Protein AF-B0CWW5-F1 (afdb_monomer_lite)

Organism: Laccaria bicolor (strain S238N-H82 / ATCC MYA-4686) (NCBI:txid486041)

Structure (mmCIF, N/CA/C/O backbone):
data_AF-B0CWW5-F1
#
_ent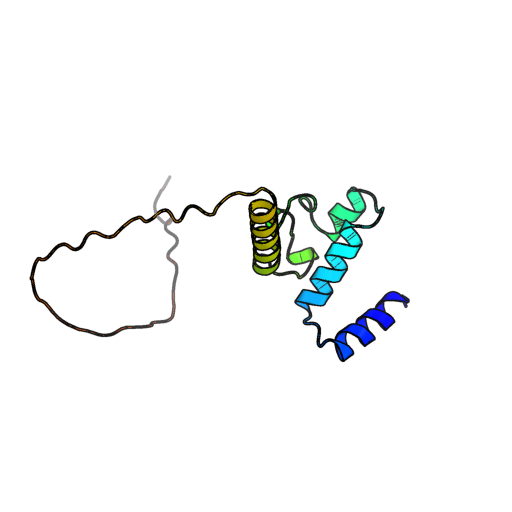ry.id   AF-B0CWW5-F1
#
loop_
_atom_site.group_PDB
_atom_site.id
_atom_site.type_symbol
_atom_site.label_atom_id
_atom_site.label_alt_id
_atom_site.label_comp_id
_atom_site.label_asym_id
_atom_site.label_entity_id
_atom_site.label_seq_id
_atom_site.pdbx_PDB_ins_code
_atom_site.Cartn_x
_atom_site.Cartn_y
_atom_site.Cartn_z
_atom_site.occupancy
_atom_site.B_iso_or_equiv
_atom_site.auth_seq_id
_atom_site.auth_comp_id
_atom_site.auth_asym_id
_atom_site.auth_atom_id
_atom_site.pdbx_PDB_model_num
ATOM 1 N N . MET A 1 1 ? 23.087 0.732 -10.051 1.00 42.34 1 MET A N 1
ATOM 2 C CA . MET A 1 1 ? 23.144 0.854 -8.580 1.00 42.34 1 MET A CA 1
ATOM 3 C C . MET A 1 1 ? 22.279 2.038 -8.218 1.00 42.34 1 MET A C 1
ATOM 5 O O . MET A 1 1 ? 22.651 3.171 -8.480 1.00 42.34 1 MET A O 1
ATOM 9 N N . GLU A 1 2 ? 21.042 1.731 -7.859 1.00 54.88 2 GLU A N 1
ATOM 10 C CA . GLU A 1 2 ? 19.889 2.618 -7.991 1.00 54.88 2 GLU A CA 1
ATOM 11 C C . GLU A 1 2 ? 19.822 3.623 -6.825 1.00 54.88 2 GLU A C 1
ATOM 13 O O . GLU A 1 2 ? 19.965 3.206 -5.672 1.00 54.88 2 GLU A O 1
ATOM 18 N N . PRO A 1 3 ? 19.611 4.927 -7.095 1.00 50.34 3 PRO A N 1
ATOM 19 C CA . PRO A 1 3 ? 19.654 6.008 -6.097 1.00 50.34 3 PRO A CA 1
ATOM 20 C C . PRO A 1 3 ? 18.683 5.820 -4.917 1.00 50.34 3 PRO A C 1
ATOM 22 O O . PRO A 1 3 ? 18.898 6.378 -3.846 1.00 50.34 3 PRO A O 1
ATOM 25 N N . LEU A 1 4 ? 17.676 4.957 -5.065 1.00 52.84 4 LEU A N 1
ATOM 26 C CA . LEU A 1 4 ? 16.701 4.619 -4.029 1.00 52.84 4 LEU A CA 1
ATOM 27 C C . LEU A 1 4 ? 17.296 3.822 -2.857 1.00 52.84 4 LEU A C 1
ATOM 29 O O . LEU A 1 4 ? 16.839 3.959 -1.725 1.00 52.84 4 LEU A O 1
ATOM 33 N N . LEU A 1 5 ? 18.333 3.006 -3.082 1.00 54.56 5 LEU A N 1
ATOM 34 C CA . LEU A 1 5 ? 18.890 2.158 -2.020 1.00 54.56 5 LEU A CA 1
ATOM 35 C C . LEU A 1 5 ? 19.611 2.983 -0.937 1.00 54.56 5 LEU A C 1
ATOM 37 O O . LEU A 1 5 ? 19.603 2.604 0.235 1.00 54.56 5 LEU A O 1
ATOM 41 N N . GLY A 1 6 ? 20.198 4.124 -1.317 1.00 53.53 6 GLY A N 1
ATOM 42 C CA . GLY A 1 6 ? 20.901 5.024 -0.400 1.00 53.53 6 GLY A CA 1
ATOM 43 C C . GLY A 1 6 ? 19.964 5.673 0.618 1.00 53.53 6 GLY A C 1
ATOM 44 O O . GLY A 1 6 ? 20.230 5.623 1.817 1.00 53.53 6 GLY A O 1
ATOM 45 N N . GLU A 1 7 ? 18.828 6.201 0.162 1.00 57.41 7 GLU A N 1
ATOM 46 C CA . GLU A 1 7 ? 17.846 6.859 1.034 1.00 57.41 7 GLU A CA 1
ATOM 47 C C . GLU A 1 7 ? 17.141 5.862 1.964 1.00 57.41 7 GLU A C 1
ATOM 49 O O . GLU A 1 7 ? 16.992 6.131 3.159 1.00 57.41 7 GLU A O 1
ATOM 54 N N . TYR A 1 8 ? 16.782 4.671 1.463 1.00 55.75 8 TYR A N 1
ATOM 55 C CA . TYR A 1 8 ? 16.193 3.624 2.305 1.00 55.75 8 TYR A CA 1
ATOM 56 C C . TYR A 1 8 ? 17.184 3.079 3.343 1.00 55.75 8 TYR A C 1
ATOM 58 O O . TYR A 1 8 ? 16.763 2.762 4.453 1.00 55.75 8 TYR A O 1
ATOM 66 N N . SER A 1 9 ? 18.485 3.013 3.033 1.00 57.28 9 SER A N 1
ATOM 67 C CA . SER A 1 9 ? 19.520 2.592 3.992 1.00 57.28 9 SER A CA 1
ATOM 68 C C . SER A 1 9 ? 19.699 3.606 5.130 1.00 57.28 9 SER A C 1
ATOM 70 O O . SER A 1 9 ? 19.785 3.221 6.301 1.00 57.28 9 SER A O 1
ATOM 72 N N . VAL A 1 10 ? 19.663 4.903 4.801 1.00 59.38 10 VAL A N 1
ATOM 73 C CA . VAL A 1 10 ? 19.700 6.003 5.776 1.00 59.38 10 VAL A CA 1
ATOM 74 C C . VAL A 1 10 ? 18.435 6.000 6.643 1.00 59.38 10 VAL A C 1
ATOM 76 O O . VAL A 1 10 ? 18.533 6.013 7.869 1.00 59.38 10 VAL A O 1
ATOM 79 N N . ALA A 1 11 ? 17.246 5.881 6.045 1.00 58.28 11 ALA A N 1
ATOM 80 C CA . ALA A 1 11 ? 15.987 5.810 6.788 1.00 58.28 11 ALA A CA 1
ATOM 81 C C . ALA A 1 11 ? 15.876 4.542 7.656 1.00 58.28 11 ALA A C 1
ATOM 83 O O . ALA A 1 11 ? 15.377 4.611 8.778 1.00 58.28 11 ALA A O 1
ATOM 84 N N . ALA A 1 12 ? 16.367 3.391 7.186 1.00 59.44 12 ALA A N 1
ATOM 85 C CA . ALA A 1 12 ? 16.390 2.156 7.966 1.00 59.44 12 ALA A CA 1
ATOM 86 C C . ALA A 1 12 ? 17.274 2.282 9.214 1.00 59.44 12 ALA A C 1
ATOM 88 O O . ALA A 1 12 ? 16.857 1.855 10.290 1.00 59.44 12 ALA A O 1
ATOM 89 N N . HIS A 1 13 ? 18.448 2.910 9.092 1.00 59.12 13 HIS A N 1
ATOM 90 C CA . HIS A 1 13 ? 19.350 3.137 10.224 1.00 59.12 13 HIS A CA 1
ATOM 91 C C . HIS A 1 13 ? 18.825 4.189 11.204 1.00 59.12 13 HIS A C 1
ATOM 93 O O . HIS A 1 13 ? 18.941 4.003 12.414 1.00 59.12 13 HIS A O 1
ATOM 99 N N . ILE A 1 14 ? 18.219 5.268 10.703 1.00 60.00 14 ILE A N 1
ATOM 100 C CA . ILE A 1 14 ? 17.715 6.364 11.542 1.00 60.00 14 ILE A CA 1
ATOM 101 C C . ILE A 1 14 ? 16.417 5.966 12.260 1.00 60.00 14 ILE A C 1
ATOM 103 O O . ILE A 1 14 ? 16.281 6.198 13.460 1.00 60.00 14 ILE A O 1
ATOM 107 N N . TYR A 1 15 ? 15.475 5.327 11.558 1.00 61.00 15 TYR A N 1
ATOM 108 C CA . TYR A 1 15 ? 14.149 4.983 12.093 1.00 61.00 15 TYR A CA 1
ATOM 109 C C . TYR A 1 15 ? 14.019 3.527 12.560 1.00 61.00 15 TYR A C 1
ATOM 111 O O . TYR A 1 15 ? 12.925 3.109 12.944 1.00 61.00 15 TYR A O 1
ATOM 119 N N . LYS A 1 16 ? 15.108 2.742 12.532 1.00 68.75 16 LYS A N 1
ATOM 120 C CA . LYS A 1 16 ? 15.136 1.312 12.904 1.00 68.75 16 LYS A CA 1
ATOM 121 C C . LYS A 1 16 ? 14.010 0.514 12.231 1.00 68.75 16 LYS A C 1
ATOM 123 O O . LYS A 1 16 ? 13.314 -0.279 12.869 1.00 68.75 16 LYS A O 1
ATOM 128 N N . LEU A 1 17 ? 13.783 0.761 10.939 1.00 70.69 17 LEU A N 1
ATOM 129 C CA . LEU A 1 17 ? 12.682 0.135 10.209 1.00 70.69 17 LEU A CA 1
ATOM 130 C C . LEU A 1 17 ? 12.911 -1.373 10.099 1.00 70.69 17 LEU A C 1
ATOM 132 O O . LEU A 1 17 ? 13.938 -1.828 9.605 1.00 70.69 17 LEU A O 1
ATOM 136 N N . SER A 1 18 ? 11.920 -2.159 10.523 1.00 84.00 18 SER A N 1
ATOM 137 C CA . SER A 1 18 ? 11.950 -3.607 10.308 1.00 84.00 18 SER A CA 1
ATOM 138 C C . SER A 1 18 ? 11.918 -3.945 8.811 1.00 84.00 18 SER A C 1
ATOM 140 O O . SER A 1 18 ? 11.323 -3.207 8.020 1.00 84.00 18 SER A O 1
ATOM 142 N N . GLN A 1 19 ? 12.440 -5.115 8.429 1.00 85.50 19 GLN A N 1
ATOM 143 C CA . GLN A 1 19 ? 12.373 -5.618 7.046 1.00 85.50 19 GLN A CA 1
ATOM 144 C C . GLN A 1 19 ? 10.939 -5.636 6.499 1.00 85.50 19 GLN A C 1
ATOM 146 O O . GLN A 1 19 ? 10.700 -5.256 5.356 1.00 85.50 19 GLN A O 1
ATOM 151 N N . SER A 1 20 ? 9.963 -5.987 7.343 1.00 87.44 20 SER A N 1
ATOM 152 C CA . SER A 1 20 ? 8.543 -5.959 6.971 1.00 87.44 20 SER A CA 1
ATOM 153 C C . SER A 1 20 ? 8.020 -4.546 6.679 1.00 87.44 20 SER A C 1
ATOM 155 O O . SER A 1 20 ? 7.092 -4.386 5.894 1.00 87.44 20 SER A O 1
ATOM 157 N N . SER A 1 21 ? 8.584 -3.514 7.316 1.00 88.31 21 SER A N 1
ATOM 158 C CA . SER A 1 21 ? 8.209 -2.112 7.096 1.00 88.31 21 SER A CA 1
ATOM 159 C C . SER A 1 21 ? 8.816 -1.571 5.801 1.00 88.31 21 SER A C 1
ATOM 161 O O . SER A 1 21 ? 8.135 -0.871 5.060 1.00 88.31 21 SER A O 1
ATOM 163 N N . LEU A 1 22 ? 10.064 -1.935 5.490 1.00 89.50 22 LEU A N 1
ATOM 164 C CA . LEU A 1 22 ? 10.693 -1.602 4.206 1.00 89.50 22 LEU A CA 1
ATOM 165 C C . LEU A 1 22 ? 9.981 -2.289 3.035 1.00 89.50 22 LEU A C 1
ATOM 167 O O . LEU A 1 22 ? 9.690 -1.650 2.027 1.00 89.50 22 LEU A O 1
ATOM 171 N N . ALA A 1 23 ? 9.625 -3.562 3.199 1.00 92.81 23 ALA A N 1
ATOM 172 C CA . ALA A 1 23 ? 8.817 -4.308 2.240 1.00 92.81 23 ALA A CA 1
ATOM 173 C C . ALA A 1 23 ? 7.443 -3.652 2.002 1.00 92.81 23 ALA A C 1
ATOM 175 O O . ALA A 1 23 ? 6.999 -3.505 0.863 1.00 92.81 23 ALA A O 1
ATOM 176 N N . GLU A 1 24 ? 6.781 -3.197 3.071 1.00 94.31 24 GLU A N 1
ATOM 177 C CA . GLU A 1 24 ? 5.500 -2.488 2.982 1.00 94.31 24 GLU A CA 1
ATOM 178 C C . GLU A 1 24 ? 5.634 -1.161 2.227 1.00 94.31 24 GLU A C 1
ATOM 180 O O . GLU A 1 24 ? 4.796 -0.855 1.375 1.00 94.31 24 GLU A O 1
ATOM 185 N N . LEU A 1 25 ? 6.708 -0.406 2.480 1.00 92.38 25 LEU A N 1
ATOM 186 C CA . LEU A 1 25 ? 7.028 0.816 1.742 1.00 92.38 25 LEU A CA 1
ATOM 187 C C . LEU A 1 25 ? 7.251 0.528 0.256 1.00 92.38 25 LEU A C 1
ATOM 189 O O . LEU A 1 25 ? 6.577 1.128 -0.577 1.00 92.38 25 LEU A O 1
ATOM 193 N N . ALA A 1 26 ? 8.112 -0.434 -0.080 1.00 93.12 26 ALA A N 1
ATOM 194 C CA . ALA A 1 26 ? 8.386 -0.820 -1.464 1.00 93.12 26 ALA A CA 1
ATOM 195 C C . ALA A 1 26 ? 7.107 -1.259 -2.203 1.00 93.12 26 ALA A C 1
ATOM 197 O O . ALA A 1 26 ? 6.825 -0.783 -3.307 1.00 93.12 26 ALA A O 1
ATOM 198 N N . ARG A 1 27 ? 6.271 -2.093 -1.565 1.00 95.88 27 ARG A N 1
ATOM 199 C CA . ARG A 1 27 ? 4.954 -2.495 -2.089 1.00 95.88 27 ARG A CA 1
ATOM 200 C C . ARG A 1 27 ? 4.073 -1.281 -2.388 1.00 95.88 27 ARG A C 1
ATOM 202 O O . ARG A 1 27 ? 3.424 -1.225 -3.434 1.00 95.88 27 ARG A O 1
ATOM 209 N N . ASN A 1 28 ? 4.012 -0.323 -1.466 1.00 95.75 28 ASN A N 1
ATOM 210 C CA . ASN A 1 28 ? 3.179 0.868 -1.615 1.00 95.75 28 ASN A CA 1
ATOM 211 C C . ASN A 1 28 ? 3.702 1.800 -2.720 1.00 95.75 28 ASN A C 1
ATOM 213 O O . ASN A 1 28 ? 2.884 2.313 -3.483 1.00 95.75 28 ASN A O 1
ATOM 217 N N . SER A 1 29 ? 5.022 1.938 -2.874 1.00 96.50 29 SER A N 1
ATOM 218 C CA . SER A 1 29 ? 5.644 2.695 -3.969 1.00 96.50 29 SER A CA 1
ATOM 219 C C . SER A 1 29 ? 5.251 2.136 -5.337 1.00 96.50 29 SER A C 1
ATOM 221 O O . SER A 1 29 ? 4.803 2.879 -6.210 1.00 96.50 29 SER A O 1
ATOM 223 N N . VAL A 1 30 ? 5.313 0.811 -5.515 1.00 95.56 30 VAL A N 1
ATOM 224 C CA . VAL A 1 30 ? 4.855 0.165 -6.757 1.00 95.56 30 VAL A CA 1
ATOM 225 C C . VAL A 1 30 ? 3.361 0.398 -6.970 1.00 95.56 30 VAL A C 1
ATOM 227 O O . VAL A 1 30 ? 2.946 0.735 -8.079 1.00 95.56 30 VAL A O 1
ATOM 230 N N . ARG A 1 31 ? 2.536 0.272 -5.924 1.00 94.81 31 ARG A N 1
ATOM 231 C CA . ARG A 1 31 ? 1.081 0.447 -6.046 1.00 94.81 31 ARG A CA 1
ATOM 232 C C . ARG A 1 31 ? 0.695 1.872 -6.474 1.00 94.81 31 ARG A C 1
ATOM 234 O O . ARG A 1 31 ? -0.180 2.012 -7.328 1.00 94.81 31 ARG A O 1
ATOM 241 N N . GLN A 1 32 ? 1.368 2.893 -5.937 1.00 95.56 32 GLN A N 1
ATOM 242 C CA . GLN A 1 32 ? 1.119 4.318 -6.219 1.00 95.56 32 GLN A CA 1
ATOM 243 C C . GLN A 1 32 ? 1.775 4.830 -7.510 1.00 95.56 32 GLN A C 1
ATOM 245 O O . GLN A 1 32 ? 1.382 5.871 -8.031 1.00 95.56 32 GLN A O 1
ATOM 250 N N . SER A 1 33 ? 2.757 4.103 -8.045 1.00 96.12 33 SER A N 1
ATOM 251 C CA . SER A 1 33 ? 3.405 4.448 -9.311 1.00 96.12 33 SER A CA 1
ATOM 252 C C . SER A 1 33 ? 2.425 4.476 -10.495 1.00 96.12 33 SER A C 1
ATOM 254 O O . SER A 1 33 ? 1.333 3.898 -10.455 1.00 96.12 33 SER A O 1
ATOM 256 N N . ARG A 1 34 ? 2.864 5.070 -11.608 1.00 96.12 34 ARG A N 1
ATOM 257 C CA . ARG A 1 34 ? 2.150 5.033 -12.895 1.00 96.12 34 ARG A CA 1
ATOM 258 C C . ARG A 1 34 ? 2.454 3.786 -13.737 1.00 96.12 34 ARG A C 1
ATOM 260 O O . ARG A 1 34 ? 2.154 3.786 -14.924 1.00 96.12 34 ARG A O 1
ATOM 267 N N . PHE A 1 35 ? 3.041 2.736 -13.157 1.00 95.38 35 PHE A N 1
ATOM 268 C CA . PHE A 1 35 ? 3.280 1.502 -13.904 1.00 95.38 35 PHE A CA 1
ATOM 269 C C . PHE A 1 35 ? 1.976 0.866 -14.383 1.00 95.38 35 PHE A C 1
ATOM 271 O O . PHE A 1 35 ? 0.943 0.921 -13.708 1.00 95.38 35 PHE A O 1
ATOM 278 N N . GLU A 1 36 ? 2.059 0.226 -15.543 1.00 96.75 36 GLU A N 1
ATOM 279 C CA . GLU A 1 36 ? 0.952 -0.505 -16.138 1.00 96.75 36 GLU A CA 1
ATOM 280 C C . GLU A 1 36 ? 0.485 -1.656 -15.240 1.00 96.75 36 GLU A C 1
ATOM 282 O O . GLU A 1 36 ? 1.238 -2.209 -14.427 1.00 96.75 36 GLU A O 1
ATOM 287 N N . MET A 1 37 ? -0.780 -2.047 -15.417 1.00 95.56 37 MET A N 1
ATOM 288 C CA . MET A 1 37 ? -1.425 -3.101 -14.630 1.00 95.56 37 MET A CA 1
ATOM 289 C C . MET A 1 37 ? -0.629 -4.407 -14.645 1.00 95.56 37 MET A C 1
ATOM 291 O O . MET A 1 37 ? -0.538 -5.074 -13.616 1.00 95.56 37 MET A O 1
ATOM 295 N N . GLU A 1 38 ? -0.046 -4.769 -15.788 1.00 96.56 38 GLU A N 1
ATOM 296 C CA . GLU A 1 38 ? 0.719 -6.004 -15.952 1.00 96.56 38 GLU A CA 1
ATOM 297 C C . GLU A 1 38 ? 2.016 -5.994 -15.133 1.00 96.56 38 GLU A C 1
ATOM 299 O O . GLU A 1 38 ? 2.343 -6.977 -14.463 1.00 96.56 38 GLU A O 1
ATOM 304 N N . ILE A 1 39 ? 2.722 -4.860 -15.102 1.00 96.25 39 ILE A N 1
ATOM 305 C CA . ILE A 1 39 ? 3.932 -4.687 -14.290 1.00 96.25 39 ILE A CA 1
ATOM 306 C C . ILE A 1 39 ? 3.576 -4.798 -12.805 1.00 96.25 39 ILE A C 1
ATOM 308 O O . ILE A 1 39 ? 4.196 -5.576 -12.076 1.00 96.25 39 ILE A O 1
ATOM 312 N N . LYS A 1 40 ? 2.518 -4.104 -12.365 1.00 97.50 40 LYS A N 1
ATOM 313 C CA . LYS A 1 40 ? 2.034 -4.195 -10.979 1.00 97.50 40 LYS A CA 1
ATOM 314 C C . LYS A 1 40 ? 1.619 -5.620 -10.618 1.00 97.50 40 LYS A C 1
ATOM 316 O O . LYS A 1 40 ? 1.979 -6.100 -9.550 1.00 97.50 40 LYS A O 1
ATOM 321 N N . ARG A 1 41 ? 0.942 -6.338 -11.520 1.00 97.00 41 ARG A N 1
ATOM 322 C CA . ARG A 1 41 ? 0.531 -7.739 -11.321 1.00 97.00 41 ARG A CA 1
ATOM 323 C C . ARG A 1 41 ? 1.729 -8.678 -11.167 1.00 97.00 41 ARG A C 1
ATOM 325 O O . ARG A 1 41 ? 1.747 -9.566 -10.309 1.00 97.00 41 ARG A O 1
ATOM 332 N N . ARG A 1 42 ? 2.758 -8.461 -11.983 1.00 97.00 42 ARG A N 1
ATOM 333 C CA . ARG A 1 42 ? 4.005 -9.224 -11.936 1.00 97.00 42 ARG A CA 1
ATOM 334 C C . ARG A 1 42 ? 4.745 -9.014 -10.618 1.00 97.00 42 ARG A C 1
ATOM 336 O O . ARG A 1 42 ? 5.163 -10.011 -10.034 1.00 97.00 42 ARG A O 1
ATOM 343 N N . TRP A 1 43 ? 4.843 -7.781 -10.123 1.00 96.19 43 TRP A N 1
ATOM 344 C CA . TRP A 1 43 ? 5.583 -7.468 -8.893 1.00 96.19 43 TRP A CA 1
ATOM 345 C C . TRP A 1 43 ? 4.788 -7.647 -7.596 1.00 96.19 43 TRP A C 1
ATOM 347 O O . TRP A 1 43 ? 5.380 -7.986 -6.582 1.00 96.19 43 TRP A O 1
ATOM 357 N N . LEU A 1 44 ? 3.471 -7.429 -7.599 1.00 96.62 44 LEU A N 1
ATOM 358 C CA . LEU A 1 44 ? 2.650 -7.413 -6.378 1.00 96.62 44 LEU A CA 1
ATOM 359 C C . LEU A 1 44 ? 1.698 -8.607 -6.241 1.00 96.62 44 LEU A C 1
ATOM 361 O O . LEU A 1 44 ? 1.203 -8.851 -5.143 1.00 96.62 44 LEU A O 1
ATOM 365 N N . GLY A 1 45 ? 1.430 -9.331 -7.331 1.00 97.00 45 GLY A N 1
ATOM 366 C CA . GLY A 1 45 ? 0.477 -10.444 -7.364 1.00 97.00 45 GLY A CA 1
ATOM 367 C C . GLY A 1 45 ? -0.775 -10.139 -8.187 1.00 97.00 45 GLY A C 1
ATOM 368 O O . GLY A 1 45 ? -1.027 -8.998 -8.575 1.00 97.00 45 GLY A O 1
ATOM 369 N N . HIS A 1 46 ? -1.561 -11.177 -8.486 1.00 96.88 46 HIS A N 1
ATOM 370 C CA . HIS A 1 46 ? -2.737 -11.059 -9.356 1.00 96.88 46 HIS A CA 1
ATOM 371 C C . HIS A 1 46 ? -3.804 -10.115 -8.783 1.00 96.88 46 HIS A C 1
ATOM 373 O O . HIS A 1 46 ? -4.400 -9.319 -9.507 1.00 96.88 46 HIS A O 1
ATOM 379 N N . GLU A 1 47 ? -4.001 -10.168 -7.473 1.00 97.25 47 GLU A N 1
ATOM 380 C CA . GLU A 1 47 ? -5.083 -9.475 -6.777 1.00 97.25 47 GLU A CA 1
ATOM 381 C C . GLU A 1 47 ? -4.645 -8.148 -6.150 1.00 97.25 47 GLU A C 1
ATOM 383 O O . GLU A 1 47 ? -5.316 -7.630 -5.267 1.00 97.25 47 GLU A O 1
ATOM 388 N N . TRP A 1 48 ? -3.532 -7.556 -6.598 1.00 96.44 48 TRP A N 1
ATOM 389 C CA . TRP A 1 48 ? -2.903 -6.395 -5.946 1.00 96.44 48 TRP A CA 1
ATOM 390 C C . TRP A 1 48 ? -3.823 -5.185 -5.698 1.00 96.44 48 TRP A C 1
ATOM 392 O O . TRP A 1 48 ? -3.517 -4.343 -4.850 1.00 96.44 48 TRP A O 1
ATOM 402 N N . TYR A 1 49 ? -4.915 -5.080 -6.459 1.00 95.81 49 TYR A N 1
ATOM 403 C CA . TYR A 1 49 ? -5.920 -4.022 -6.379 1.00 95.81 49 TYR A CA 1
ATOM 404 C C . TYR A 1 49 ? -6.921 -4.211 -5.227 1.00 95.81 49 TYR A C 1
ATOM 406 O O . TYR A 1 49 ? -7.62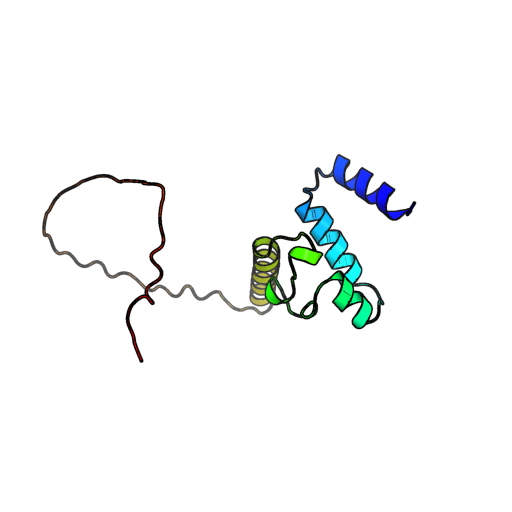3 -3.262 -4.882 1.00 95.81 49 TYR A O 1
ATOM 414 N N . LEU A 1 50 ? -6.999 -5.403 -4.628 1.00 97.75 50 LEU A N 1
ATOM 415 C CA . LEU A 1 50 ? -7.859 -5.660 -3.478 1.00 97.75 50 LEU A CA 1
ATOM 416 C C . LEU A 1 50 ? -7.293 -5.004 -2.202 1.00 97.75 50 LEU A C 1
ATOM 418 O O . LEU A 1 50 ? -6.072 -4.900 -2.027 1.00 97.75 50 LEU A O 1
ATOM 422 N N . PRO A 1 51 ? -8.161 -4.554 -1.279 1.00 96.44 51 PRO A N 1
ATOM 423 C CA . PRO A 1 51 ? -7.723 -3.901 -0.056 1.00 96.44 51 PRO A CA 1
ATOM 424 C C . PRO A 1 51 ? -7.159 -4.891 0.974 1.00 96.44 51 PRO A C 1
ATOM 426 O O . PRO A 1 51 ? -7.458 -6.086 0.977 1.00 96.44 51 PRO A O 1
ATOM 429 N N . GLY A 1 52 ? -6.356 -4.365 1.900 1.00 95.94 52 GLY A N 1
ATOM 430 C CA . GLY A 1 52 ? -5.817 -5.128 3.026 1.00 95.94 52 GLY A CA 1
ATOM 431 C C . GLY A 1 52 ? -4.995 -6.349 2.605 1.00 95.94 52 GLY A C 1
ATOM 432 O O . GLY A 1 52 ? -4.178 -6.278 1.684 1.00 95.94 52 GLY A O 1
ATOM 433 N N . ALA A 1 53 ? -5.189 -7.456 3.323 1.00 96.88 53 ALA A N 1
ATOM 434 C CA . ALA A 1 53 ? -4.500 -8.721 3.075 1.00 96.88 53 ALA A CA 1
ATOM 435 C C . ALA A 1 53 ? -4.969 -9.437 1.797 1.00 96.88 53 ALA A C 1
ATOM 437 O O . ALA A 1 53 ? -4.194 -10.200 1.232 1.00 96.88 53 ALA A O 1
ATOM 438 N N . ALA A 1 54 ? -6.195 -9.176 1.328 1.00 97.31 54 ALA A N 1
ATOM 439 C CA . ALA A 1 54 ? -6.746 -9.830 0.139 1.00 97.31 54 ALA A CA 1
ATOM 440 C C . ALA A 1 54 ? -5.949 -9.491 -1.130 1.00 97.31 54 ALA A C 1
ATOM 442 O O . ALA A 1 54 ? -5.804 -10.326 -2.009 1.00 97.31 54 ALA A O 1
ATOM 443 N N . GLY A 1 55 ? -5.378 -8.285 -1.211 1.00 96.81 55 GLY A N 1
ATOM 444 C CA . GLY A 1 55 ? -4.533 -7.887 -2.340 1.00 96.81 55 GLY A CA 1
ATOM 445 C C . GLY A 1 55 ? -3.042 -8.093 -2.122 1.00 96.81 55 GLY A C 1
ATOM 446 O O . GLY A 1 55 ? -2.230 -7.345 -2.680 1.00 96.81 55 GLY A O 1
ATOM 447 N N . ASN A 1 56 ? -2.650 -9.016 -1.247 1.00 97.62 56 ASN A N 1
ATOM 448 C CA . ASN A 1 56 ? -1.251 -9.246 -0.927 1.00 97.62 56 ASN A CA 1
ATOM 449 C C . ASN A 1 56 ? -0.813 -10.672 -1.233 1.00 97.62 56 ASN A C 1
ATOM 451 O O . ASN A 1 56 ? -1.244 -11.622 -0.589 1.00 97.62 56 ASN A O 1
ATOM 455 N N . ASP A 1 57 ? 0.140 -10.786 -2.150 1.00 97.25 57 ASP A N 1
ATOM 456 C CA . ASP A 1 57 ? 0.909 -12.004 -2.347 1.00 97.25 57 ASP A CA 1
ATOM 457 C C . ASP A 1 57 ? 2.198 -11.921 -1.516 1.00 97.25 57 ASP A C 1
ATOM 459 O O . ASP A 1 57 ? 3.155 -11.233 -1.886 1.00 97.25 57 ASP A O 1
ATOM 463 N N . ILE A 1 58 ? 2.217 -12.601 -0.365 1.00 96.19 58 ILE A N 1
ATOM 464 C CA . ILE A 1 58 ? 3.347 -12.557 0.575 1.00 96.19 58 ILE A CA 1
ATOM 465 C C . ILE A 1 58 ? 4.656 -13.049 -0.054 1.00 96.19 58 ILE A C 1
ATOM 467 O O . ILE A 1 58 ? 5.722 -12.546 0.300 1.00 96.19 58 ILE A O 1
ATOM 471 N N . HIS A 1 59 ? 4.587 -13.970 -1.020 1.00 96.19 59 HIS A N 1
ATOM 472 C CA . HIS A 1 59 ? 5.766 -14.515 -1.693 1.00 96.19 59 HIS A CA 1
ATOM 473 C C . HIS A 1 59 ? 6.425 -13.502 -2.629 1.00 96.19 59 HIS A C 1
ATOM 475 O O . HIS A 1 59 ? 7.601 -13.644 -2.957 1.00 96.19 59 HIS A O 1
ATOM 481 N N . LYS A 1 60 ? 5.689 -12.465 -3.037 1.00 94.88 60 LYS A N 1
ATOM 482 C CA . LYS A 1 60 ? 6.207 -11.377 -3.868 1.00 94.88 60 LYS A CA 1
ATOM 483 C C . LYS A 1 60 ? 6.568 -10.137 -3.068 1.00 94.88 60 LYS A C 1
ATOM 485 O O . LYS A 1 60 ? 7.560 -9.480 -3.366 1.00 94.88 60 LYS A O 1
ATOM 490 N N . THR A 1 61 ? 5.755 -9.791 -2.073 1.00 94.38 61 THR A N 1
ATOM 491 C CA . THR A 1 61 ? 5.881 -8.508 -1.372 1.00 94.38 61 THR A CA 1
ATOM 492 C C . THR A 1 61 ? 6.704 -8.592 -0.096 1.00 94.38 61 THR A C 1
ATOM 494 O O . THR A 1 61 ? 7.171 -7.556 0.359 1.00 94.38 61 THR A O 1
ATOM 497 N N . ASN A 1 62 ? 6.869 -9.781 0.499 1.00 95.00 62 ASN A N 1
ATOM 498 C CA . ASN A 1 62 ? 7.490 -9.984 1.814 1.00 95.00 62 ASN A CA 1
ATOM 499 C C . ASN A 1 62 ? 6.809 -9.196 2.961 1.00 95.00 62 ASN A C 1
ATOM 501 O O . ASN A 1 62 ? 7.407 -8.930 4.007 1.00 95.00 62 ASN A O 1
ATOM 505 N N . VAL A 1 63 ? 5.544 -8.801 2.775 1.00 95.31 63 VAL A N 1
ATOM 506 C CA . VAL A 1 63 ? 4.744 -8.127 3.805 1.00 95.31 63 VAL A CA 1
ATOM 507 C C . VAL A 1 63 ? 3.802 -9.140 4.454 1.00 95.31 63 VAL A C 1
ATOM 509 O O . VAL A 1 63 ? 2.989 -9.736 3.746 1.00 95.31 63 VAL A O 1
ATOM 512 N N . PRO A 1 64 ? 3.837 -9.321 5.787 1.00 96.38 64 PRO A N 1
ATOM 513 C CA . PRO A 1 64 ? 2.900 -10.201 6.477 1.00 96.38 64 PRO A CA 1
ATOM 514 C C . PRO A 1 64 ? 1.440 -9.762 6.302 1.00 96.38 64 PRO A C 1
ATOM 516 O O . PRO A 1 64 ? 1.101 -8.600 6.543 1.00 96.38 64 PRO A O 1
ATOM 519 N N . ASN A 1 65 ? 0.554 -10.708 5.974 1.00 96.81 65 ASN A N 1
ATOM 520 C CA . ASN A 1 65 ? -0.880 -10.445 5.788 1.00 96.81 65 ASN A CA 1
ATOM 521 C C . ASN A 1 65 ? -1.535 -9.810 7.020 1.00 96.81 65 ASN A C 1
ATOM 523 O O . ASN A 1 65 ? -2.326 -8.882 6.873 1.00 96.81 65 ASN A O 1
ATOM 527 N N . ILE A 1 66 ? -1.155 -10.238 8.229 1.00 96.75 66 ILE A N 1
ATOM 528 C CA . ILE A 1 66 ? -1.670 -9.662 9.481 1.00 96.75 66 ILE A CA 1
ATOM 529 C C . ILE A 1 66 ? -1.433 -8.151 9.565 1.00 96.75 66 ILE A C 1
ATOM 531 O O . ILE A 1 66 ? -2.306 -7.411 10.013 1.00 96.75 66 ILE A O 1
ATOM 535 N N . LYS A 1 67 ? -0.292 -7.669 9.059 1.00 95.69 67 LYS A N 1
ATOM 536 C CA . LYS A 1 67 ? 0.020 -6.242 9.065 1.00 95.69 67 LYS A CA 1
ATOM 537 C C . LYS A 1 67 ? -0.932 -5.475 8.149 1.00 95.69 67 LYS A C 1
ATOM 539 O O . LYS A 1 67 ? -1.486 -4.459 8.552 1.00 95.69 67 LYS A O 1
ATOM 544 N N . LEU A 1 68 ? -1.151 -5.968 6.932 1.00 96.69 68 LEU A N 1
ATOM 545 C CA . LEU A 1 68 ? -2.042 -5.315 5.970 1.00 96.69 68 LEU A CA 1
ATOM 546 C C . LEU A 1 68 ? -3.516 -5.413 6.375 1.00 96.69 68 LEU A C 1
ATOM 548 O O . LEU A 1 68 ? -4.275 -4.481 6.115 1.00 96.69 68 LEU A O 1
ATOM 552 N N . ALA A 1 69 ? -3.912 -6.503 7.036 1.00 97.31 69 ALA A N 1
ATOM 553 C CA . ALA A 1 69 ? -5.231 -6.636 7.641 1.00 97.31 69 ALA A CA 1
ATOM 554 C C . ALA A 1 69 ? -5.443 -5.581 8.734 1.00 97.31 69 ALA A C 1
ATOM 556 O O . ALA A 1 69 ? -6.424 -4.846 8.665 1.00 97.31 69 ALA A O 1
ATOM 557 N N . TYR A 1 70 ? -4.488 -5.436 9.662 1.00 96.81 70 TYR A N 1
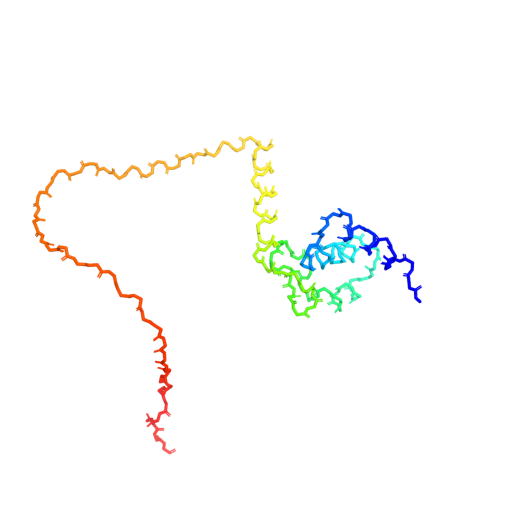ATOM 558 C CA . TYR A 1 70 ? -4.536 -4.412 10.707 1.00 96.81 70 TYR A CA 1
ATOM 559 C C . TYR A 1 70 ? -4.639 -3.001 10.116 1.00 96.81 70 TYR A C 1
ATOM 561 O O . TYR A 1 70 ? -5.560 -2.266 10.449 1.00 96.81 70 TYR A O 1
ATOM 569 N N . ARG A 1 71 ? -3.771 -2.650 9.153 1.00 96.56 71 ARG A N 1
ATOM 570 C CA . ARG A 1 71 ? -3.820 -1.348 8.455 1.00 96.56 71 ARG A CA 1
ATOM 571 C C . ARG A 1 71 ? -5.197 -1.061 7.858 1.00 96.56 71 ARG A C 1
ATOM 573 O O . ARG A 1 71 ? -5.698 0.052 7.976 1.00 96.56 71 ARG A O 1
ATOM 580 N N . HIS A 1 72 ? -5.790 -2.056 7.202 1.00 97.69 72 HIS A N 1
ATOM 581 C CA . HIS A 1 72 ? -7.098 -1.909 6.577 1.00 97.69 72 HIS A CA 1
ATOM 582 C C . HIS A 1 72 ? -8.220 -1.772 7.614 1.00 97.69 72 HIS A C 1
ATOM 584 O O . HIS A 1 72 ? -9.076 -0.909 7.460 1.00 97.69 72 HIS A O 1
ATOM 590 N N . GLN A 1 73 ? -8.196 -2.567 8.685 1.00 97.44 73 GLN A N 1
ATOM 591 C CA . GLN A 1 73 ? -9.169 -2.473 9.776 1.00 97.44 73 GLN A CA 1
ATOM 592 C C . GLN A 1 73 ? -9.102 -1.120 10.490 1.00 97.44 73 GLN A C 1
ATOM 594 O O . GLN A 1 73 ? -10.143 -0.509 10.711 1.00 97.44 73 GLN A O 1
ATOM 599 N N . THR A 1 74 ? -7.900 -0.622 10.793 1.00 97.50 74 THR A N 1
ATOM 600 C CA . THR A 1 74 ? -7.709 0.707 11.390 1.00 97.50 74 THR A CA 1
ATOM 601 C C . THR A 1 74 ? -8.275 1.801 10.491 1.00 97.50 74 THR A C 1
ATOM 603 O O . THR A 1 74 ? -9.061 2.613 10.965 1.00 97.50 74 THR A O 1
ATOM 606 N N . LEU A 1 75 ? -7.973 1.771 9.187 1.00 96.12 75 LEU A N 1
ATOM 607 C CA . LEU A 1 75 ? -8.519 2.736 8.229 1.00 96.12 75 LEU A CA 1
ATOM 608 C C . LEU A 1 75 ? -10.054 2.709 8.193 1.00 96.12 75 LEU A C 1
ATOM 610 O O . LEU A 1 75 ? -10.689 3.758 8.161 1.00 96.12 75 LEU A O 1
ATOM 614 N N . LEU A 1 76 ? -10.664 1.522 8.191 1.00 96.25 76 LEU A N 1
ATOM 615 C CA . LEU A 1 76 ? -12.123 1.403 8.225 1.00 96.25 76 LEU A CA 1
ATOM 616 C C . LEU A 1 76 ? -12.710 1.962 9.527 1.00 96.25 76 LEU A C 1
ATOM 618 O O . LEU A 1 76 ? -13.714 2.666 9.468 1.00 96.25 76 LEU A O 1
ATOM 622 N N . GLY A 1 77 ? -12.069 1.710 10.671 1.00 95.88 77 GLY A N 1
ATOM 623 C CA . GLY A 1 77 ? -12.468 2.282 11.959 1.00 95.88 77 GLY A CA 1
ATOM 624 C C . GLY A 1 77 ? -12.376 3.810 11.983 1.00 95.88 77 GLY A C 1
ATOM 625 O O . GLY A 1 77 ? -13.313 4.477 12.415 1.00 95.88 77 GLY A O 1
ATOM 626 N N . GLU A 1 78 ? -11.289 4.377 11.453 1.00 96.50 78 GLU A N 1
ATOM 627 C CA . GLU A 1 78 ? -11.113 5.829 11.309 1.00 96.50 78 GLU A CA 1
ATOM 628 C C . GLU A 1 78 ? -12.180 6.440 10.387 1.00 96.50 78 GLU A C 1
ATOM 630 O O . GLU A 1 78 ? -12.779 7.466 10.713 1.00 96.50 78 GLU A O 1
ATOM 635 N N . LEU A 1 79 ? -12.472 5.792 9.254 1.00 95.62 79 LEU A N 1
ATOM 636 C CA . LEU A 1 79 ? -13.519 6.234 8.332 1.00 95.62 79 LEU A CA 1
ATOM 637 C C . LEU A 1 79 ? -14.913 6.156 8.958 1.00 95.62 79 LEU A C 1
ATOM 639 O O . LEU A 1 79 ? -15.724 7.050 8.731 1.00 95.62 79 LEU A O 1
ATOM 643 N N . ASP A 1 80 ? -15.205 5.113 9.731 1.00 95.44 80 ASP A N 1
ATOM 644 C CA . ASP A 1 80 ? -16.480 4.967 10.431 1.00 95.44 80 ASP A CA 1
ATOM 645 C C . ASP A 1 80 ? -16.653 6.042 11.516 1.00 95.44 80 ASP A C 1
ATOM 647 O O . ASP A 1 80 ? -17.737 6.623 11.619 1.00 95.44 80 ASP A O 1
ATOM 651 N N . MET A 1 81 ? -15.576 6.398 12.225 1.00 92.81 81 MET A N 1
ATOM 652 C CA . MET A 1 81 ? -15.557 7.520 13.169 1.00 92.81 81 MET A CA 1
ATOM 653 C C . MET A 1 81 ? -15.845 8.857 12.470 1.00 92.81 81 MET A C 1
ATOM 655 O O . MET A 1 81 ? -16.699 9.616 12.924 1.00 92.81 81 MET A O 1
ATOM 659 N N . ILE A 1 82 ? -15.196 9.127 11.331 1.00 94.06 82 ILE A N 1
ATOM 660 C CA . ILE A 1 82 ? -15.439 10.343 10.531 1.00 94.06 82 ILE A CA 1
ATOM 661 C C . ILE A 1 82 ? -16.877 10.381 9.998 1.00 94.06 82 ILE A C 1
ATOM 663 O O . ILE A 1 82 ? -17.503 11.437 9.958 1.00 94.06 82 ILE A O 1
ATOM 667 N N . ARG A 1 83 ? -17.423 9.228 9.596 1.00 93.69 83 ARG A N 1
ATOM 668 C CA . ARG A 1 83 ? -18.797 9.095 9.084 1.00 93.69 83 ARG A CA 1
ATOM 669 C C . ARG A 1 83 ? -19.865 9.164 10.179 1.00 93.69 83 ARG A C 1
ATOM 671 O O . ARG A 1 83 ? -21.044 9.037 9.862 1.00 93.69 83 ARG A O 1
ATOM 678 N N . GLY A 1 84 ? -19.477 9.344 11.443 1.00 83.25 84 GLY A N 1
ATOM 679 C CA . GLY A 1 84 ? -20.408 9.438 12.563 1.00 83.25 84 GLY A CA 1
ATOM 680 C C . GLY A 1 84 ? -21.100 8.117 12.896 1.00 83.25 84 GLY A C 1
ATOM 681 O O . GLY A 1 84 ? -22.156 8.129 13.528 1.00 83.25 84 GLY A O 1
ATOM 682 N N . LYS A 1 85 ? -20.536 6.968 12.493 1.00 69.62 85 LYS A N 1
ATOM 683 C CA . LYS A 1 85 ? -21.010 5.684 13.008 1.00 69.62 85 LYS A CA 1
ATOM 684 C C . LYS A 1 85 ? -20.587 5.590 14.466 1.00 69.62 85 LYS A C 1
ATOM 686 O O . LYS A 1 85 ? -19.439 5.292 14.780 1.00 69.62 85 LYS A O 1
ATOM 691 N N . VAL A 1 86 ? -21.530 5.857 15.359 1.00 66.06 86 VAL A N 1
ATOM 692 C CA . VAL A 1 86 ? -21.379 5.519 16.771 1.00 66.06 86 VAL A CA 1
ATOM 693 C C . VAL A 1 86 ? -21.184 4.007 16.825 1.00 66.06 86 VAL A C 1
ATOM 695 O O . VAL A 1 86 ? -22.040 3.260 16.341 1.00 66.06 86 VAL A O 1
ATOM 698 N N . VAL A 1 87 ? -20.047 3.549 17.354 1.00 62.25 87 VAL A N 1
ATOM 699 C CA . VAL A 1 87 ? -19.870 2.134 17.689 1.00 62.25 87 VAL A CA 1
ATOM 700 C C . VAL A 1 87 ? -20.936 1.839 18.734 1.00 62.25 87 VAL A C 1
ATOM 702 O O . VAL A 1 87 ? -20.824 2.252 19.884 1.00 62.25 87 VAL A O 1
ATOM 705 N N . SER A 1 88 ? -22.029 1.215 18.307 1.00 50.62 88 SER A N 1
ATOM 706 C CA . SER A 1 88 ? -23.026 0.707 19.230 1.00 50.62 88 SER A CA 1
ATOM 707 C C . SER A 1 88 ? -22.370 -0.475 19.920 1.00 50.62 88 SER A C 1
ATOM 709 O O . SER A 1 88 ? -22.148 -1.518 19.307 1.00 50.62 88 SER A O 1
ATOM 711 N N . GLU A 1 89 ? -22.001 -0.292 21.185 1.00 51.56 89 GLU A N 1
ATOM 712 C CA . GLU A 1 89 ? -21.722 -1.405 22.078 1.00 51.56 89 GLU A CA 1
ATOM 713 C C . GLU A 1 89 ? -22.965 -2.299 22.068 1.00 51.56 89 GLU A C 1
ATOM 715 O O . GLU A 1 89 ? -23.980 -2.007 22.703 1.00 51.56 89 GLU A O 1
ATOM 720 N N . SER A 1 90 ? -22.926 -3.382 21.294 1.00 44.69 90 SER A N 1
ATOM 721 C CA . SER A 1 90 ? -23.880 -4.468 21.436 1.00 44.69 90 SER A CA 1
ATOM 722 C C . SER A 1 90 ? -23.581 -5.126 22.776 1.00 44.69 90 SER A C 1
ATOM 724 O O . SER A 1 90 ? -22.780 -6.055 22.876 1.00 44.69 90 SER A O 1
ATOM 726 N N . ASN A 1 91 ? -24.196 -4.574 23.816 1.00 42.19 91 ASN A N 1
ATOM 727 C CA . ASN A 1 91 ? -24.274 -5.123 25.151 1.00 42.19 91 ASN A CA 1
ATOM 728 C C . ASN A 1 91 ? -25.058 -6.442 25.080 1.00 42.19 91 ASN A C 1
ATOM 730 O O . ASN A 1 91 ? -26.252 -6.492 25.366 1.00 42.19 91 ASN A O 1
ATOM 734 N N . THR A 1 92 ? -24.408 -7.531 24.668 1.00 43.44 92 THR A N 1
ATOM 735 C CA . THR A 1 92 ? -24.868 -8.868 25.042 1.00 43.44 92 THR A CA 1
ATOM 736 C C . THR A 1 92 ? -24.496 -9.058 26.501 1.00 43.44 92 THR A C 1
ATOM 738 O O . THR A 1 92 ? -23.444 -9.605 26.834 1.00 43.44 92 THR A O 1
ATOM 741 N N . GLY A 1 93 ? -25.359 -8.523 27.363 1.00 38.91 93 GLY A N 1
ATOM 742 C CA . GLY A 1 93 ? -25.346 -8.780 28.786 1.00 38.91 93 GLY A CA 1
ATOM 743 C C . GLY A 1 93 ? -25.444 -10.281 29.025 1.00 38.91 93 GLY A C 1
ATOM 744 O O . GLY A 1 93 ? -26.460 -10.910 28.730 1.00 38.91 93 GLY A O 1
ATOM 745 N N . TYR A 1 94 ? -24.385 -10.857 29.585 1.00 33.84 94 TYR A N 1
ATOM 746 C CA . TYR A 1 94 ? -24.505 -12.124 30.283 1.00 33.84 94 TYR A CA 1
ATOM 747 C C . TYR A 1 94 ? -25.260 -11.852 31.581 1.00 33.84 94 TYR A C 1
ATOM 749 O O . TYR A 1 94 ? -24.749 -11.233 32.514 1.00 33.84 94 TYR A O 1
ATOM 757 N N . HIS A 1 95 ? -26.523 -12.267 31.583 1.00 39.28 95 HIS A N 1
ATOM 758 C CA . HIS A 1 95 ? -27.404 -12.214 32.733 1.00 39.28 95 HIS A CA 1
ATOM 759 C C . HIS A 1 95 ? -26.819 -13.006 33.910 1.00 39.28 95 HIS A C 1
ATOM 761 O O . HIS A 1 95 ? -26.438 -14.170 33.793 1.00 39.28 95 HIS A O 1
ATOM 767 N N . HIS A 1 96 ? -26.801 -12.339 35.060 1.00 37.94 96 HIS A N 1
ATOM 768 C CA . HIS A 1 96 ? -26.558 -12.879 36.389 1.00 37.94 96 HIS A CA 1
ATOM 769 C C . HIS A 1 96 ? -27.638 -13.918 36.741 1.00 37.94 96 HIS A C 1
ATOM 771 O O . HIS A 1 96 ? -28.784 -13.559 37.003 1.00 37.94 96 HIS A O 1
ATOM 777 N N . GLY A 1 97 ? -27.269 -15.201 36.726 1.00 35.69 97 GLY A N 1
ATOM 778 C CA . GLY A 1 97 ? -28.096 -16.317 37.179 1.00 35.69 97 GLY A CA 1
ATOM 779 C C . GLY A 1 97 ? -27.416 -17.037 38.337 1.00 35.69 97 GLY A C 1
ATOM 780 O O . GLY A 1 97 ? -26.420 -17.731 38.157 1.00 35.69 97 GLY A O 1
ATOM 781 N N . THR A 1 98 ? -27.948 -16.835 39.535 1.00 35.59 98 THR A N 1
ATOM 782 C CA . THR A 1 98 ? -27.640 -17.573 40.758 1.00 35.59 98 THR A CA 1
ATOM 783 C C . THR A 1 98 ? -28.004 -19.054 40.602 1.00 35.59 98 THR A C 1
ATOM 785 O O . THR A 1 98 ? -29.136 -19.392 40.270 1.00 35.59 98 THR A O 1
ATOM 788 N N . GLY A 1 99 ? -27.060 -19.959 40.870 1.00 35.31 99 GLY A N 1
ATOM 789 C CA . GLY A 1 99 ? -27.322 -21.401 40.868 1.00 35.31 99 GLY A CA 1
ATOM 790 C C . GLY A 1 99 ? -26.063 -22.212 41.151 1.00 35.31 99 GLY A C 1
ATOM 791 O O . GLY A 1 99 ? -25.191 -22.343 40.303 1.00 35.31 99 GLY A O 1
ATOM 792 N N . GLN A 1 100 ? -25.958 -22.716 42.377 1.00 37.50 100 GLN A N 1
ATOM 793 C CA . GLN A 1 100 ? -24.866 -23.555 42.866 1.00 37.50 100 GLN A CA 1
ATOM 794 C C . GLN A 1 100 ? -24.853 -24.924 42.170 1.00 37.50 100 GLN A C 1
ATOM 796 O O . GLN A 1 100 ? -25.912 -25.523 42.004 1.00 37.50 100 GLN A O 1
ATOM 801 N N . SER A 1 101 ? -23.664 -25.454 41.868 1.00 34.88 101 SER A N 1
ATOM 802 C CA . SER A 1 101 ? -23.306 -26.882 41.964 1.00 34.88 101 SER A CA 1
ATOM 803 C C . SER A 1 101 ? -21.791 -27.038 41.801 1.00 34.88 101 SER A C 1
ATOM 805 O O . SER A 1 101 ? -21.188 -26.489 40.883 1.00 34.88 101 SER A O 1
ATOM 807 N N . SER A 1 102 ? -21.179 -27.748 42.744 1.00 38.38 102 SER A N 1
ATOM 808 C CA . SER A 1 102 ? -19.756 -28.075 42.814 1.00 38.38 102 SER A CA 1
ATOM 809 C C . SER A 1 102 ? -19.314 -28.979 41.656 1.00 38.38 102 SER A C 1
ATOM 811 O O . SER A 1 102 ? -20.110 -29.773 41.172 1.00 38.38 102 SER A O 1
ATOM 813 N N . VAL A 1 103 ? -18.049 -28.887 41.221 1.00 39.03 103 VAL A N 1
ATOM 814 C CA . VAL A 1 103 ? -16.987 -29.881 41.499 1.00 39.03 103 VAL A CA 1
ATOM 815 C C . VAL A 1 103 ? -15.663 -29.538 40.784 1.00 39.03 103 VAL A C 1
ATOM 817 O O . VAL A 1 103 ? -15.642 -29.136 39.629 1.00 39.03 103 VAL A O 1
ATOM 820 N N . ALA A 1 104 ? -14.570 -29.781 41.517 1.00 35.38 104 ALA A N 1
ATOM 821 C CA . ALA A 1 104 ? -13.204 -30.110 41.091 1.00 35.38 104 ALA A CA 1
ATOM 822 C C . ALA A 1 104 ? -12.379 -29.110 40.246 1.00 35.38 104 ALA A C 1
ATOM 824 O O . ALA A 1 104 ? -12.489 -29.002 39.030 1.00 35.38 104 ALA A O 1
ATOM 825 N N . ALA A 1 105 ? -11.403 -28.503 40.924 1.00 40.75 105 ALA A N 1
ATOM 826 C CA . ALA A 1 105 ? -10.207 -27.916 40.335 1.00 40.75 105 ALA A CA 1
ATOM 827 C C . ALA A 1 105 ? -9.298 -28.983 39.689 1.00 40.75 105 ALA A C 1
ATOM 829 O O . ALA A 1 105 ? -9.062 -30.030 40.299 1.00 40.75 105 ALA A O 1
ATOM 830 N N . GLN A 1 106 ? -8.717 -28.681 38.517 1.00 37.84 106 GLN A N 1
ATOM 831 C CA . GLN A 1 106 ? -7.367 -29.113 38.120 1.00 37.84 106 GLN A CA 1
ATOM 832 C C . GLN A 1 106 ? -6.844 -28.356 36.882 1.00 37.84 106 GLN A C 1
ATOM 834 O O . GLN A 1 106 ? -7.571 -28.065 35.938 1.00 37.84 106 GLN A O 1
ATOM 839 N N . SER A 1 107 ? -5.557 -28.019 36.964 1.00 41.31 107 SER A N 1
ATOM 840 C CA . SER A 1 107 ? -4.751 -27.100 36.143 1.00 41.31 107 SER A CA 1
ATOM 841 C C . SER A 1 107 ? -4.185 -27.730 34.839 1.00 41.31 107 SER A C 1
ATOM 843 O O . SER A 1 107 ? -4.387 -28.920 34.601 1.00 41.31 107 SER A O 1
ATOM 845 N N . PRO A 1 108 ? -3.496 -26.958 33.964 1.00 45.34 108 PRO A N 1
ATOM 846 C CA . PRO A 1 108 ? -3.487 -27.138 32.510 1.00 45.34 108 PRO A CA 1
ATOM 847 C C . PRO A 1 108 ? -2.394 -28.091 32.009 1.00 45.34 108 PRO A C 1
ATOM 849 O O . PRO A 1 108 ? -1.308 -28.172 32.583 1.00 45.34 108 PRO A O 1
ATOM 852 N N . ARG A 1 109 ? -2.630 -28.750 30.867 1.00 44.59 109 ARG A N 1
ATOM 853 C CA . ARG A 1 109 ? -1.576 -29.437 30.105 1.00 44.59 109 ARG A CA 1
ATOM 854 C C . ARG A 1 109 ? -1.418 -28.825 28.716 1.00 44.59 109 ARG A C 1
ATOM 856 O O . ARG A 1 109 ? -2.231 -29.048 27.828 1.00 44.59 109 ARG A O 1
ATOM 863 N N . LEU A 1 110 ? -0.325 -28.083 28.548 1.00 43.84 110 LEU A N 1
ATOM 864 C CA . LEU A 1 110 ? 0.346 -27.924 27.262 1.00 43.84 110 LEU A CA 1
ATOM 865 C C . LEU A 1 110 ? 0.934 -29.287 26.880 1.00 43.84 110 LEU A C 1
ATOM 867 O O . LEU A 1 110 ? 1.682 -29.850 27.678 1.00 43.84 110 LEU A O 1
ATOM 871 N N . PHE A 1 111 ? 0.644 -29.801 25.684 1.00 41.47 111 PHE A N 1
ATOM 872 C CA . PHE A 1 111 ? 1.489 -30.822 25.068 1.00 41.47 111 PHE A CA 1
ATOM 873 C C . PHE A 1 111 ? 1.588 -30.636 23.553 1.00 41.47 111 PHE A C 1
ATOM 875 O O . PHE A 1 111 ? 0.605 -30.504 22.829 1.00 41.47 111 PHE A O 1
ATOM 882 N N . PHE A 1 112 ? 2.848 -30.592 23.141 1.00 32.53 112 PHE A N 1
ATOM 883 C CA . PHE A 1 112 ? 3.400 -30.597 21.800 1.00 32.53 112 PHE A CA 1
ATOM 884 C C . PHE A 1 112 ? 3.074 -31.915 21.074 1.00 32.53 112 PHE A C 1
ATOM 886 O O . PHE A 1 112 ? 3.227 -32.980 21.662 1.00 32.53 112 PHE A O 1
ATOM 893 N N . GLY A 1 113 ? 2.794 -31.831 19.771 1.00 34.41 113 GLY A N 1
ATOM 894 C CA . GLY A 1 113 ? 3.289 -32.801 18.792 1.00 34.41 113 GLY A CA 1
ATOM 895 C C . GLY A 1 113 ? 2.464 -34.062 18.494 1.00 34.41 113 GLY A C 1
ATOM 896 O O . GLY A 1 113 ? 2.294 -34.941 19.330 1.00 34.41 113 GLY A O 1
ATOM 897 N N . SER A 1 114 ? 2.186 -34.212 17.194 1.00 37.56 114 SER A N 1
ATOM 898 C CA . SER A 1 114 ? 2.540 -35.379 16.364 1.00 37.56 114 SER A CA 1
ATOM 899 C C . SER A 1 114 ? 1.391 -36.201 15.737 1.00 37.56 114 SER A C 1
ATOM 901 O O . SER A 1 114 ? 0.523 -36.740 16.410 1.00 37.56 114 SER A O 1
ATOM 903 N N . VAL A 1 115 ? 1.516 -36.315 14.404 1.00 50.66 115 VAL A N 1
ATOM 904 C CA . VAL A 1 115 ? 1.052 -37.374 13.484 1.00 50.66 115 VAL A CA 1
ATOM 905 C C . VAL A 1 115 ? -0.409 -37.352 12.993 1.00 50.66 115 VAL A C 1
ATOM 907 O O . VAL A 1 115 ? -1.354 -37.744 13.667 1.00 50.66 115 VAL A O 1
ATOM 910 N N . LEU A 1 116 ? -0.533 -36.954 11.720 1.00 48.34 116 LEU A N 1
ATOM 911 C CA . LEU A 1 116 ? -1.649 -37.205 10.799 1.00 48.34 116 LEU A CA 1
ATOM 912 C C . LEU 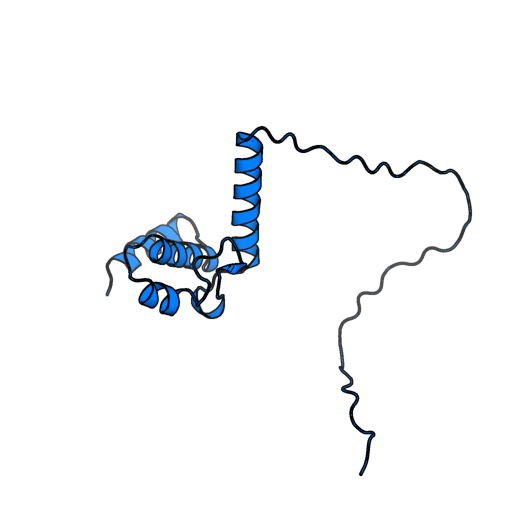A 1 116 ? -1.911 -38.709 10.600 1.00 48.34 116 LEU A C 1
ATOM 914 O O . LEU A 1 116 ? -0.954 -39.459 10.407 1.00 48.34 116 LEU A O 1
ATOM 918 N N . PRO A 1 117 ? -3.179 -39.116 10.438 1.00 47.12 117 PRO A N 1
ATOM 919 C CA . PRO A 1 117 ? -3.528 -40.285 9.642 1.00 47.12 117 PRO A CA 1
ATOM 920 C C . PRO A 1 117 ? -4.326 -39.875 8.392 1.00 47.12 117 PRO A C 1
ATOM 922 O O . PRO A 1 117 ? -5.403 -39.287 8.493 1.00 47.12 117 PRO A O 1
ATOM 925 N N . THR A 1 118 ? -3.812 -40.194 7.201 1.00 57.91 118 THR A N 1
ATOM 926 C CA . THR A 1 118 ? -4.596 -40.191 5.955 1.00 57.91 118 THR A CA 1
ATOM 927 C C . THR A 1 118 ? -5.423 -41.482 5.866 1.00 57.91 118 THR A C 1
ATOM 929 O O . THR A 1 118 ? -4.859 -42.567 6.036 1.00 57.91 118 THR A O 1
ATOM 932 N N . PRO A 1 119 ? -6.737 -41.415 5.593 1.00 43.31 119 PRO A N 1
ATOM 933 C CA . 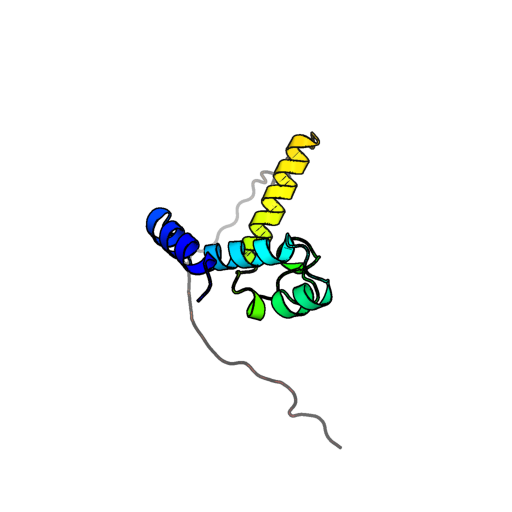PRO A 1 119 ? -7.588 -42.594 5.508 1.00 43.31 119 PRO A CA 1
ATOM 934 C C . PRO A 1 119 ? -7.974 -42.875 4.053 1.00 43.31 119 PRO A C 1
ATOM 936 O O . PRO A 1 119 ? -8.981 -42.357 3.615 1.00 43.31 119 PRO A O 1
ATOM 939 N N . ASP A 1 120 ? -7.215 -43.681 3.305 1.00 46.62 120 ASP A N 1
ATOM 940 C CA . ASP A 1 120 ? -7.705 -44.225 2.017 1.00 46.62 120 ASP A CA 1
ATOM 941 C C . ASP A 1 120 ? -7.016 -45.546 1.639 1.00 46.62 120 ASP A C 1
ATOM 943 O O . ASP A 1 120 ? -6.585 -45.789 0.515 1.00 46.62 120 ASP A O 1
ATOM 947 N N . ALA A 1 121 ? -6.919 -46.445 2.618 1.00 57.03 121 ALA A N 1
ATOM 948 C CA . ALA A 1 121 ? -6.459 -47.815 2.419 1.00 57.03 121 ALA A CA 1
ATOM 949 C C . ALA A 1 121 ? -7.609 -48.832 2.469 1.00 57.03 121 ALA A C 1
ATOM 951 O O . ALA A 1 121 ? -7.397 -49.922 2.974 1.00 57.03 121 ALA A O 1
ATOM 952 N N . TRP A 1 122 ? -8.817 -48.514 1.983 1.00 50.16 122 TRP A N 1
ATOM 953 C CA . TRP A 1 122 ? -9.908 -49.498 1.873 1.00 50.16 122 TRP A CA 1
ATOM 954 C C . TRP A 1 122 ? -10.965 -49.104 0.828 1.00 50.16 122 TRP A C 1
ATOM 956 O O . TRP A 1 122 ? -12.021 -48.628 1.216 1.00 50.16 122 TRP A O 1
ATOM 966 N N . LEU A 1 123 ? -10.757 -49.365 -0.471 1.00 49.38 123 LEU A N 1
ATOM 967 C CA . LEU A 1 123 ? -11.841 -49.829 -1.365 1.00 49.38 123 LEU A CA 1
ATOM 968 C C . LEU A 1 123 ? -11.325 -50.297 -2.738 1.00 49.38 123 LEU A C 1
ATOM 970 O O . LEU A 1 123 ? -10.614 -49.601 -3.450 1.00 49.38 123 LEU A O 1
ATOM 974 N N . ARG A 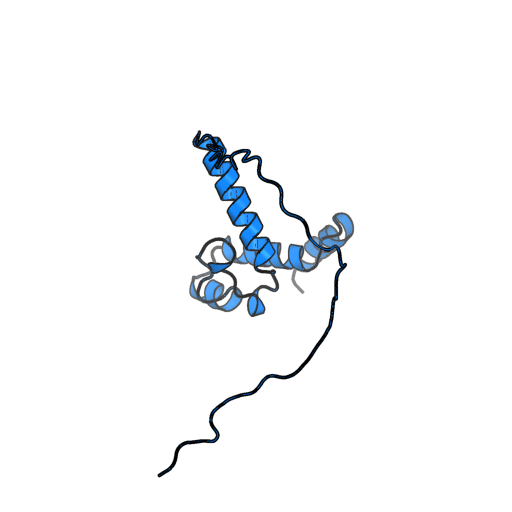1 124 ? -11.707 -51.539 -3.045 1.00 41.81 124 ARG A N 1
ATOM 975 C CA . ARG A 1 124 ? -11.345 -52.400 -4.178 1.00 41.81 124 ARG A CA 1
ATOM 976 C C . ARG A 1 124 ? -12.222 -52.118 -5.406 1.00 41.81 124 ARG A C 1
ATOM 978 O O . ARG A 1 124 ? -13.426 -51.941 -5.226 1.00 41.81 124 ARG A O 1
ATOM 985 N N . LYS A 1 125 ? -11.688 -52.322 -6.613 1.00 44.41 125 LYS A N 1
ATOM 986 C CA . LYS A 1 125 ? -12.015 -53.459 -7.503 1.00 44.41 125 LYS A CA 1
ATOM 987 C C . LYS A 1 125 ? -11.122 -53.450 -8.735 1.00 44.41 125 LYS A C 1
ATOM 989 O O . LYS A 1 125 ? -10.919 -52.354 -9.290 1.00 44.41 125 LYS A O 1
#

InterPro domains:
  IPR006329 AMP deaminase [PF19326] (2-86)
  IPR006329 AMP deaminase [PTHR11359] (2-91)
  IPR032466 Metal-dependent hydrolase [SSF51556] (1-88)

Foldseek 3Di:
DDPVVVVVVVCCVVVVDDPLRVLVVVLVCLVPDPDDPVVNCVQANVQCVDAQLSNGDCVRRVHDSVVSNVVRVVVVVVVCVVVVPDPPPPPPDPDDDDDDDDDDDDDDDDDDDDDDDDDDPDDDD

Sequence (125 aa):
MEPLLGEYSVAAHIYKLSQSSLAELARNSVRQSRFEMEIKRRWLGHEWYLPGAAGNDIHKTNVPNIKLAYRHQTLLGELDMIRGKVVSESNTGYHHGTGQSSVAAQSPRLFFGSVLPTPDAWLRK

Secondary structure (DSSP, 8-state):
--THHHHHHHHHHHHT--HHHHHHHHHHHHHHS---HHHHHHHH-TTTTSSTTTT--HHHH---HHHHHHHHHHHHHHHHHHTT-----------------------------------------

pLDDT: mean 73.27, std 24.59, range [32.53, 97.75]

Radius of gyration: 24.88 Å; chains: 1; bounding box: 51×64×59 Å